Protein AF-A0A966VHU6-F1 (afdb_monomer_lite)

Foldseek 3Di:
DPDAQDKFQLDDWHRDKDAAQAWKDFPHAIDGGGMWGWIWHHHDQKIKIWTFRDPPDTTCPPPDPVRTRDIDIWGKDFAPDADDDWDWDWDADPFGIWIWTHGGRIITTTDMGD

pLDDT: mean 92.4, std 7.66, range [55.28, 98.06]

Radius of gyration: 13.58 Å; chains: 1; bounding box: 32×37×27 Å

Structure (mmCIF, N/CA/C/O backbone):
data_AF-A0A966VHU6-F1
#
_entry.id   AF-A0A966VHU6-F1
#
loop_
_atom_site.group_PDB
_atom_site.id
_atom_site.type_symbol
_atom_site.label_atom_id
_atom_site.label_alt_id
_atom_site.label_comp_id
_atom_site.label_asym_id
_atom_site.label_entity_id
_atom_site.label_seq_id
_atom_site.pdbx_PDB_ins_code
_atom_site.Cartn_x
_atom_site.Cartn_y
_atom_site.Cartn_z
_atom_site.occupancy
_atom_site.B_iso_or_equiv
_atom_site.auth_seq_id
_atom_site.auth_comp_id
_atom_site.auth_asym_id
_atom_site.auth_atom_id
_atom_site.pdbx_PDB_model_num
ATOM 1 N N . LEU A 1 1 ? 10.073 13.111 -6.852 1.00 55.28 1 LEU A N 1
ATOM 2 C CA . LEU A 1 1 ? 8.855 12.830 -7.642 1.00 55.28 1 LEU A CA 1
ATOM 3 C C . LEU A 1 1 ? 8.883 11.357 -8.009 1.00 55.28 1 LEU A C 1
ATOM 5 O O . LEU A 1 1 ? 9.874 10.916 -8.581 1.00 55.28 1 LEU A O 1
ATOM 9 N N . VAL A 1 2 ? 7.884 10.588 -7.583 1.00 70.44 2 VAL A N 1
ATOM 10 C CA . VAL A 1 2 ? 7.759 9.176 -7.968 1.00 70.44 2 VAL A CA 1
ATOM 11 C C . VAL A 1 2 ? 7.270 9.150 -9.417 1.00 70.44 2 VAL A C 1
ATOM 13 O O . VAL A 1 2 ? 6.267 9.805 -9.691 1.00 70.44 2 VAL A O 1
ATOM 16 N N . PRO A 1 3 ? 7.964 8.479 -10.352 1.00 77.06 3 PRO A N 1
ATOM 17 C CA . PRO A 1 3 ? 7.522 8.458 -11.737 1.00 77.06 3 PRO A CA 1
ATOM 18 C C . PRO A 1 3 ? 6.174 7.750 -11.865 1.00 77.06 3 PRO A C 1
ATOM 20 O O . PRO A 1 3 ? 5.972 6.669 -11.310 1.00 77.06 3 PRO A O 1
ATOM 23 N N . GLU A 1 4 ? 5.276 8.355 -12.625 1.00 86.56 4 GLU A N 1
ATOM 24 C CA . GLU A 1 4 ? 3.975 7.783 -12.943 1.00 86.56 4 GLU A CA 1
ATOM 25 C C . GLU A 1 4 ? 4.104 6.431 -13.661 1.00 86.56 4 GLU A C 1
ATOM 27 O O . GLU A 1 4 ? 5.025 6.205 -14.453 1.00 86.56 4 GLU A O 1
ATOM 32 N N . GLY A 1 5 ? 3.213 5.495 -13.330 1.00 88.81 5 GLY A N 1
ATOM 33 C CA . GLY A 1 5 ? 3.197 4.145 -13.890 1.00 88.81 5 GLY A CA 1
ATOM 34 C C . GLY A 1 5 ? 4.402 3.279 -13.504 1.00 88.81 5 GLY A C 1
ATOM 35 O O . GLY A 1 5 ? 4.577 2.192 -14.058 1.00 88.81 5 GLY A O 1
ATOM 36 N N . LYS A 1 6 ? 5.261 3.731 -12.578 1.00 90.56 6 LYS A N 1
ATOM 37 C CA . LYS A 1 6 ? 6.412 2.962 -12.088 1.00 90.56 6 LYS A CA 1
ATOM 38 C C . LYS A 1 6 ? 6.183 2.453 -10.673 1.00 90.56 6 LYS A C 1
ATOM 40 O O . LYS A 1 6 ? 5.572 3.114 -9.841 1.00 90.56 6 LYS A O 1
ATOM 45 N N . VAL A 1 7 ? 6.738 1.273 -10.408 1.00 92.81 7 VAL A N 1
ATOM 46 C CA . VAL A 1 7 ? 6.737 0.666 -9.078 1.00 92.81 7 VAL A CA 1
ATOM 47 C C . VAL A 1 7 ? 7.573 1.512 -8.126 1.00 92.81 7 VAL A C 1
ATOM 49 O O . VAL A 1 7 ? 8.739 1.822 -8.382 1.00 92.81 7 VAL A O 1
ATOM 52 N N . TRP A 1 8 ? 6.971 1.847 -6.996 1.00 92.31 8 TRP A N 1
ATOM 53 C CA . TRP A 1 8 ? 7.561 2.608 -5.916 1.00 92.31 8 TRP A CA 1
ATOM 54 C C . TRP A 1 8 ? 7.589 1.777 -4.640 1.00 92.31 8 TRP A C 1
ATOM 56 O O . TRP A 1 8 ? 6.582 1.228 -4.209 1.00 92.31 8 TRP A O 1
ATOM 66 N N . ARG A 1 9 ? 8.765 1.720 -4.013 1.00 91.12 9 ARG A N 1
ATOM 67 C CA . ARG A 1 9 ? 9.021 0.983 -2.765 1.00 91.12 9 ARG A CA 1
ATOM 68 C C . ARG A 1 9 ? 8.473 1.640 -1.494 1.00 91.12 9 ARG A C 1
ATOM 70 O O . ARG A 1 9 ? 8.725 1.120 -0.419 1.00 91.12 9 ARG A O 1
ATOM 77 N N . MET A 1 10 ? 7.832 2.807 -1.616 1.00 89.38 10 MET A N 1
ATOM 78 C CA . MET A 1 10 ? 7.267 3.579 -0.495 1.00 89.38 10 MET A CA 1
ATOM 79 C C . MET A 1 10 ? 8.253 3.867 0.656 1.00 89.38 10 MET A C 1
ATOM 81 O O . MET A 1 10 ? 7.866 4.069 1.800 1.00 89.38 10 MET A O 1
ATOM 85 N N . GLY A 1 11 ? 9.546 3.949 0.340 1.00 81.12 11 GLY A N 1
ATOM 86 C CA . GLY A 1 11 ? 10.622 4.145 1.308 1.00 81.12 11 GLY A CA 1
ATOM 87 C C . GLY A 1 11 ? 11.904 4.657 0.656 1.00 81.12 11 GLY A C 1
ATOM 88 O O . GLY A 1 11 ? 11.966 4.877 -0.560 1.00 81.12 11 GLY A O 1
ATOM 89 N N . ALA A 1 12 ? 12.939 4.860 1.472 1.00 77.31 12 ALA A N 1
ATOM 90 C CA . ALA A 1 12 ? 14.226 5.385 1.020 1.00 77.31 12 ALA A CA 1
ATOM 91 C C . ALA A 1 12 ? 15.168 4.273 0.541 1.00 77.31 12 ALA A C 1
ATOM 93 O O . ALA A 1 12 ? 15.525 4.253 -0.633 1.00 77.31 12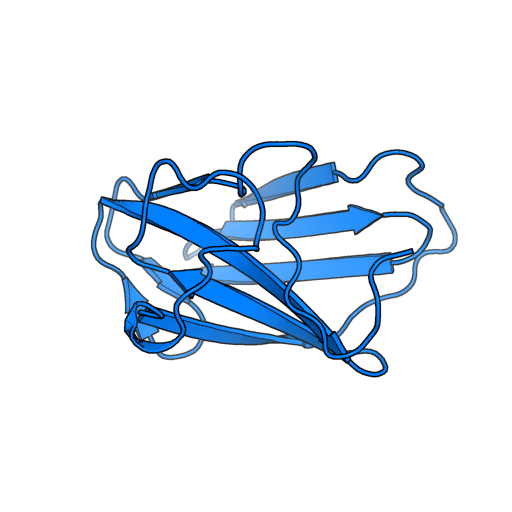 ALA A O 1
ATOM 94 N N . ASN A 1 13 ? 15.526 3.321 1.399 1.00 80.62 13 ASN A N 1
ATOM 95 C CA . ASN A 1 13 ? 16.496 2.274 1.068 1.00 80.62 13 ASN A CA 1
ATOM 96 C C . ASN A 1 13 ? 15.804 0.923 0.887 1.00 80.62 13 ASN A C 1
ATOM 98 O O . ASN A 1 13 ? 15.696 0.432 -0.236 1.00 80.62 13 ASN A O 1
ATOM 102 N N . GLU A 1 14 ? 15.272 0.373 1.972 1.00 81.56 14 GLU A N 1
ATOM 103 C CA . GLU A 1 14 ? 14.471 -0.849 1.972 1.00 81.56 14 GLU A CA 1
ATOM 104 C C . GLU A 1 14 ? 13.035 -0.562 1.526 1.00 81.56 14 GLU A C 1
ATOM 106 O O . GLU A 1 14 ? 12.544 0.570 1.624 1.00 81.56 14 GLU A O 1
ATOM 111 N N . ALA A 1 15 ? 12.385 -1.582 0.975 1.00 86.56 15 ALA A N 1
ATOM 112 C CA . ALA A 1 15 ? 10.966 -1.510 0.674 1.00 86.56 15 ALA A CA 1
ATOM 113 C C . ALA A 1 15 ? 10.141 -1.605 1.964 1.00 86.56 15 ALA A C 1
ATOM 115 O O . ALA A 1 15 ? 10.505 -2.325 2.890 1.00 86.56 15 ALA A O 1
ATOM 116 N N . THR A 1 16 ? 9.032 -0.869 2.024 1.00 92.31 16 THR A N 1
ATOM 117 C CA . THR A 1 16 ? 8.152 -0.858 3.198 1.00 92.31 16 THR A CA 1
ATOM 118 C C . THR A 1 16 ? 7.640 -2.260 3.512 1.00 92.31 16 THR A C 1
ATOM 120 O O . THR A 1 16 ? 7.062 -2.917 2.646 1.00 92.31 16 THR A O 1
ATOM 123 N N . GLU A 1 17 ? 7.801 -2.710 4.754 1.00 93.31 17 GLU A N 1
ATOM 124 C CA . GLU A 1 17 ? 7.269 -3.994 5.214 1.00 93.31 17 GLU A CA 1
ATOM 125 C C . GLU A 1 17 ? 5.904 -3.827 5.900 1.00 93.31 17 GLU A C 1
ATOM 127 O O . GLU A 1 17 ? 5.662 -2.877 6.645 1.00 93.31 17 GLU A O 1
ATOM 132 N N . LEU A 1 18 ? 5.013 -4.787 5.658 1.00 94.25 18 LEU A N 1
ATOM 133 C CA . LEU A 1 18 ? 3.715 -4.935 6.305 1.00 94.25 18 LEU A CA 1
ATOM 134 C C . LEU A 1 18 ? 3.707 -6.247 7.078 1.00 94.25 18 LEU A C 1
ATOM 136 O O . LEU A 1 18 ? 3.839 -7.313 6.483 1.00 94.25 18 LEU A O 1
ATOM 140 N N . THR A 1 19 ? 3.487 -6.180 8.388 1.00 96.31 19 THR A N 1
ATOM 141 C CA . THR A 1 19 ? 3.278 -7.374 9.214 1.00 96.31 19 THR A CA 1
ATOM 142 C C . THR A 1 19 ? 1.832 -7.436 9.686 1.00 96.31 19 THR A C 1
ATOM 144 O O . THR A 1 19 ? 1.346 -6.531 10.362 1.00 96.31 19 THR A O 1
ATOM 147 N N . LEU A 1 20 ? 1.147 -8.522 9.331 1.00 96.38 20 LEU A N 1
ATOM 148 C CA . LEU A 1 20 ? -0.214 -8.834 9.751 1.00 96.38 20 LEU A CA 1
ATOM 149 C C . LEU A 1 20 ? -0.178 -9.916 10.833 1.00 96.38 20 LEU A C 1
ATOM 151 O O . LEU A 1 20 ? 0.331 -11.011 10.605 1.00 96.38 20 LEU A O 1
ATOM 155 N N . TYR A 1 21 ? -0.751 -9.632 12.001 1.00 96.12 21 TYR A N 1
ATOM 156 C CA . TYR A 1 21 ? -0.802 -10.584 13.123 1.00 96.12 21 TYR A CA 1
ATOM 157 C C . TYR A 1 21 ? -2.016 -11.518 13.081 1.00 96.12 21 TYR A C 1
ATOM 159 O O . TYR A 1 21 ? -2.039 -12.551 13.745 1.00 96.12 21 TYR A O 1
ATOM 167 N N . THR A 1 22 ? -3.022 -11.167 12.287 1.00 95.94 22 THR A N 1
ATOM 168 C CA . THR A 1 22 ? -4.194 -11.992 11.986 1.00 95.94 22 THR A CA 1
ATOM 169 C C . THR A 1 22 ? -4.432 -11.971 10.481 1.00 95.94 22 THR A C 1
ATOM 171 O O . THR A 1 22 ? -3.952 -11.050 9.814 1.00 95.94 22 THR A O 1
ATOM 174 N N . PRO A 1 23 ? -5.171 -12.942 9.920 1.00 97.62 23 PRO A N 1
ATOM 175 C CA . PRO A 1 23 ? -5.645 -12.823 8.550 1.00 97.62 23 PRO A CA 1
ATOM 176 C C . PRO A 1 23 ? -6.421 -11.516 8.354 1.00 97.62 23 PRO A C 1
ATOM 178 O O . PRO A 1 23 ? -7.171 -11.112 9.244 1.00 97.62 23 PRO A O 1
ATOM 181 N N . MET A 1 24 ? -6.209 -10.859 7.215 1.00 97.94 24 MET A N 1
ATOM 182 C CA . MET A 1 24 ? -6.901 -9.627 6.825 1.00 97.94 24 MET A CA 1
ATOM 183 C C . MET A 1 24 ? -7.199 -9.664 5.327 1.00 97.94 24 MET A C 1
ATOM 185 O O . MET A 1 24 ? -6.425 -10.203 4.541 1.00 97.94 24 MET A O 1
ATOM 189 N N . LYS A 1 25 ? -8.294 -9.047 4.906 1.00 98.00 25 LYS A N 1
ATOM 190 C CA . LYS A 1 25 ? -8.676 -8.839 3.515 1.00 98.00 25 LYS A CA 1
ATOM 191 C C . LYS A 1 25 ? -8.261 -7.445 3.044 1.00 98.00 25 LYS A C 1
ATOM 193 O O . LYS A 1 25 ? -8.551 -6.458 3.718 1.00 98.00 25 LYS A O 1
ATOM 198 N N . ILE A 1 26 ? -7.642 -7.372 1.869 1.00 97.56 26 ILE A N 1
ATOM 199 C CA . ILE A 1 26 ? -7.345 -6.138 1.130 1.00 97.56 26 ILE A CA 1
ATOM 200 C C . ILE A 1 26 ? -8.005 -6.228 -0.252 1.00 97.56 26 ILE A C 1
ATOM 202 O O . ILE A 1 26 ? -7.778 -7.182 -1.002 1.00 97.56 26 ILE A O 1
ATOM 206 N N . GLY A 1 27 ? -8.874 -5.268 -0.581 1.00 94.06 27 GLY A N 1
ATOM 207 C CA . GLY A 1 27 ? -9.759 -5.393 -1.745 1.00 94.06 27 GLY A CA 1
ATOM 208 C C . GLY A 1 27 ? -10.560 -6.701 -1.685 1.00 94.06 27 GLY A C 1
ATOM 209 O O . GLY A 1 27 ? -11.276 -6.948 -0.713 1.00 94.06 27 GLY A O 1
ATOM 210 N N . ASP A 1 28 ? -10.383 -7.566 -2.688 1.00 93.62 28 ASP A N 1
ATOM 211 C CA . ASP A 1 28 ? -11.010 -8.894 -2.744 1.00 93.62 28 ASP A CA 1
ATOM 212 C C . ASP A 1 28 ? -10.134 -10.062 -2.281 1.00 93.62 28 ASP A C 1
ATOM 214 O O . ASP A 1 28 ? -10.594 -11.201 -2.232 1.00 93.62 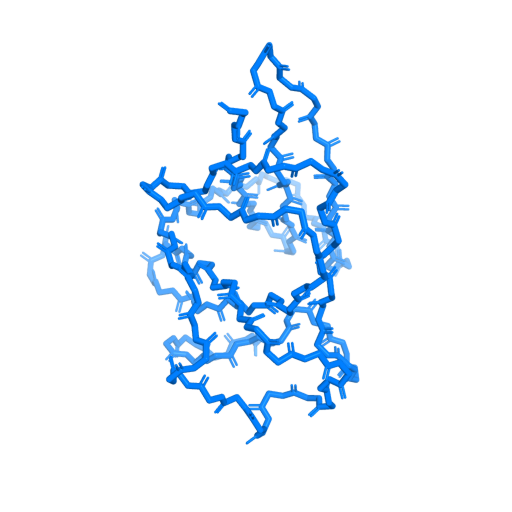28 ASP A O 1
ATOM 218 N N . THR A 1 29 ? -8.897 -9.791 -1.868 1.00 97.44 29 THR A N 1
ATOM 219 C CA . THR A 1 29 ? -7.929 -10.836 -1.521 1.00 97.44 29 THR A CA 1
ATOM 220 C C . THR A 1 29 ? -7.799 -10.998 -0.012 1.00 97.44 29 THR A C 1
ATOM 222 O O . THR A 1 29 ? -7.509 -10.033 0.692 1.00 97.44 29 THR A O 1
ATOM 225 N N . SER A 1 30 ? -7.940 -12.229 0.484 1.00 97.62 30 SER A N 1
ATOM 226 C CA . SER A 1 30 ? -7.571 -12.594 1.857 1.00 97.62 30 SER A CA 1
ATOM 227 C C . SER A 1 30 ? -6.071 -12.864 1.965 1.00 97.62 30 SER A C 1
ATOM 229 O O . SER A 1 30 ? -5.524 -13.715 1.265 1.00 97.62 30 SER A O 1
ATOM 231 N N . LEU A 1 31 ? -5.414 -12.161 2.879 1.00 97.75 31 LEU A N 1
ATOM 232 C CA . LEU A 1 31 ? -4.022 -12.351 3.257 1.00 97.75 31 LEU A CA 1
ATOM 233 C C . LEU A 1 31 ? -3.961 -13.081 4.595 1.00 97.75 31 LEU A C 1
ATOM 235 O O . LEU A 1 31 ? -4.652 -12.715 5.544 1.00 97.75 31 LEU A O 1
ATOM 239 N N . ASN A 1 32 ? -3.110 -14.099 4.685 1.00 97.75 32 ASN A N 1
ATOM 240 C CA . ASN A 1 32 ? -2.827 -14.754 5.959 1.00 97.75 32 ASN A CA 1
ATOM 241 C C . ASN A 1 32 ? -1.995 -13.833 6.859 1.00 97.75 32 ASN A C 1
ATOM 243 O O . ASN A 1 32 ? -1.298 -12.938 6.370 1.00 97.75 32 ASN A O 1
ATOM 247 N N . ALA A 1 33 ? -2.012 -14.106 8.165 1.00 97.69 33 ALA A N 1
ATOM 248 C CA . ALA A 1 33 ? -1.028 -13.533 9.077 1.00 97.69 33 ALA A CA 1
ATOM 249 C C . ALA A 1 33 ? 0.396 -13.841 8.577 1.00 97.69 33 ALA A C 1
ATOM 251 O O . ALA A 1 33 ? 0.667 -14.946 8.099 1.00 97.69 33 ALA A O 1
ATOM 252 N N . GLY A 1 34 ? 1.288 -12.861 8.662 1.00 97.19 34 GLY A N 1
ATOM 253 C CA . GLY A 1 34 ? 2.640 -12.940 8.122 1.00 97.19 34 GLY A CA 1
ATOM 254 C C . GLY A 1 34 ? 3.216 -11.572 7.775 1.00 97.19 34 GLY A C 1
ATOM 255 O O . GLY A 1 34 ? 2.545 -10.546 7.908 1.00 97.19 34 GLY A O 1
ATOM 256 N N . SER A 1 35 ? 4.468 -11.579 7.327 1.00 97.12 35 SER A N 1
ATOM 257 C CA . SER A 1 35 ? 5.178 -10.391 6.857 1.00 97.12 35 SER A CA 1
ATOM 258 C C . SER A 1 35 ? 5.242 -10.375 5.335 1.00 97.12 35 SER A C 1
ATOM 260 O O . SER A 1 35 ? 5.442 -11.406 4.693 1.00 97.12 35 SER A O 1
ATOM 262 N N . TYR A 1 36 ? 5.066 -9.187 4.780 1.00 95.94 36 TYR A N 1
ATOM 263 C CA . TYR A 1 36 ? 5.018 -8.902 3.356 1.00 95.94 36 TYR A CA 1
ATOM 264 C C . TYR A 1 36 ? 5.793 -7.620 3.079 1.00 95.94 36 TYR A C 1
ATOM 266 O O . TYR A 1 36 ? 6.016 -6.809 3.978 1.00 95.94 36 TYR A O 1
ATOM 274 N N . THR A 1 37 ? 6.117 -7.382 1.818 1.00 95.44 37 THR A N 1
ATOM 275 C CA . THR A 1 37 ? 6.546 -6.066 1.351 1.00 95.44 37 THR A CA 1
ATOM 276 C C . THR A 1 37 ? 5.399 -5.373 0.628 1.00 95.44 37 THR A C 1
ATOM 278 O O . THR A 1 37 ? 4.577 -6.009 -0.036 1.00 95.44 37 THR A O 1
ATOM 281 N N . MET A 1 38 ? 5.338 -4.052 0.757 1.00 95.19 38 MET A N 1
ATOM 282 C CA . MET A 1 38 ? 4.385 -3.215 0.056 1.00 95.19 38 MET A CA 1
ATOM 283 C C . MET A 1 38 ? 5.066 -2.391 -1.035 1.00 95.19 38 MET A C 1
ATOM 285 O O . MET A 1 38 ? 6.142 -1.824 -0.843 1.00 95.19 38 MET A O 1
ATOM 289 N N . TYR A 1 39 ? 4.380 -2.263 -2.166 1.00 95.50 39 TYR A N 1
ATOM 290 C CA . TYR A 1 39 ? 4.736 -1.340 -3.240 1.00 95.50 39 TYR A CA 1
ATOM 291 C C . TYR A 1 39 ? 3.522 -0.515 -3.653 1.00 95.50 39 TYR A C 1
ATOM 293 O O . TYR A 1 39 ? 2.381 -0.855 -3.340 1.00 95.50 39 TYR A O 1
ATOM 301 N N . ALA A 1 40 ? 3.769 0.556 -4.395 1.00 95.38 40 ALA A N 1
ATOM 302 C CA . ALA A 1 40 ? 2.724 1.369 -4.985 1.00 95.38 40 ALA A CA 1
ATOM 303 C C . ALA A 1 40 ? 3.045 1.737 -6.437 1.00 95.38 40 ALA A C 1
ATOM 305 O O . ALA A 1 40 ? 4.210 1.864 -6.808 1.00 95.38 40 ALA A O 1
ATOM 306 N N . ILE A 1 41 ? 2.012 1.914 -7.254 1.00 95.62 41 ILE A N 1
ATOM 307 C CA . ILE A 1 41 ? 2.099 2.436 -8.619 1.00 95.62 41 ILE A CA 1
ATOM 308 C C . ILE A 1 41 ? 1.122 3.616 -8.721 1.00 95.62 41 ILE A C 1
ATOM 310 O O . ILE A 1 41 ? -0.092 3.383 -8.739 1.00 95.62 41 ILE A O 1
ATOM 314 N N . PRO A 1 42 ? 1.615 4.866 -8.771 1.00 93.69 42 PRO A N 1
ATOM 315 C CA . PRO A 1 42 ? 0.770 6.024 -9.038 1.00 93.69 42 PRO A CA 1
ATOM 316 C C . PRO A 1 42 ? 0.345 6.048 -10.511 1.00 93.69 42 PRO A C 1
ATOM 318 O O . PRO A 1 42 ? 1.157 5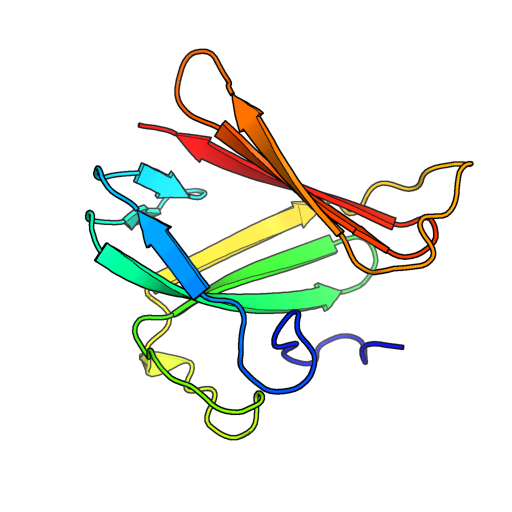.754 -11.392 1.00 93.69 42 PRO A O 1
ATOM 321 N N . SER A 1 43 ? -0.913 6.395 -10.775 1.00 92.62 43 SER A N 1
ATOM 322 C CA . SER A 1 43 ? -1.483 6.507 -12.123 1.00 92.62 43 SER A CA 1
ATOM 323 C C . SER A 1 43 ? -2.663 7.476 -12.110 1.00 92.62 43 SER A C 1
ATOM 325 O O . SER A 1 43 ? -3.699 7.120 -11.567 1.00 92.62 43 SER A O 1
ATOM 327 N N . GLU A 1 44 ? -2.517 8.664 -12.694 1.00 88.94 44 GLU A N 1
ATOM 328 C CA . GLU A 1 44 ? -3.555 9.683 -12.941 1.00 88.94 44 GLU A CA 1
ATOM 329 C C . GLU A 1 44 ? -4.720 9.686 -11.926 1.00 88.94 44 GLU A C 1
ATOM 331 O O . GLU A 1 44 ? -5.820 9.205 -12.197 1.00 88.94 44 GLU A O 1
ATOM 336 N N . GLY A 1 45 ? -4.480 10.209 -10.717 1.00 92.38 45 GLY A N 1
ATOM 337 C CA . GLY A 1 45 ? -5.506 10.313 -9.666 1.00 92.38 45 GLY A CA 1
ATOM 338 C C . GLY A 1 45 ? -5.847 8.996 -8.954 1.00 92.38 45 GLY A C 1
ATOM 339 O O . GLY A 1 45 ? -6.696 8.975 -8.064 1.00 92.38 45 GLY A O 1
ATOM 340 N N . LEU A 1 46 ? -5.173 7.900 -9.297 1.00 95.75 46 LEU A N 1
ATOM 341 C CA . LEU A 1 46 ? -5.287 6.597 -8.653 1.00 95.75 46 LEU A CA 1
ATOM 342 C C . LEU A 1 46 ? -3.934 6.133 -8.109 1.00 95.75 46 LEU A C 1
ATOM 344 O O . LEU A 1 46 ? -2.859 6.487 -8.601 1.00 95.75 46 LEU A O 1
ATOM 348 N N . MET A 1 47 ? -4.001 5.277 -7.096 1.00 96.25 47 MET A N 1
ATOM 349 C CA . MET A 1 47 ? -2.855 4.576 -6.539 1.00 96.25 47 MET A CA 1
ATOM 350 C C . MET A 1 47 ? -3.149 3.082 -6.518 1.00 96.25 47 MET A C 1
ATOM 352 O O . MET A 1 47 ? -4.085 2.637 -5.855 1.00 96.25 47 MET A O 1
ATOM 356 N N . THR A 1 48 ? -2.342 2.292 -7.224 1.00 97.31 48 THR A N 1
ATOM 357 C CA . THR A 1 48 ? -2.378 0.833 -7.079 1.00 97.31 48 THR A CA 1
ATOM 358 C C . THR A 1 48 ? -1.391 0.416 -6.007 1.00 97.31 48 THR A C 1
ATOM 360 O O . THR A 1 48 ? -0.189 0.580 -6.180 1.00 97.31 48 THR A O 1
ATOM 363 N N . VAL A 1 49 ? -1.893 -0.138 -4.912 1.00 97.25 49 VAL A N 1
ATOM 364 C CA . VAL A 1 49 ? -1.101 -0.682 -3.811 1.00 97.25 49 VAL A CA 1
ATOM 365 C C . VAL A 1 49 ? -0.953 -2.180 -4.000 1.00 97.25 49 VAL A C 1
ATOM 367 O O . VAL A 1 49 ? -1.916 -2.885 -4.301 1.00 97.25 49 VAL A O 1
ATOM 370 N N . ILE A 1 50 ? 0.272 -2.659 -3.838 1.00 97.50 50 ILE A N 1
ATOM 371 C CA . ILE A 1 50 ? 0.672 -4.039 -4.076 1.00 97.50 50 ILE A CA 1
ATOM 372 C C . ILE A 1 50 ? 1.188 -4.612 -2.765 1.00 97.50 50 ILE A C 1
ATOM 374 O O . ILE A 1 50 ? 2.023 -3.993 -2.108 1.00 97.50 50 ILE A O 1
ATOM 378 N N . VAL A 1 51 ? 0.725 -5.809 -2.419 1.00 97.50 51 VAL A N 1
ATOM 379 C CA . VAL A 1 51 ? 1.308 -6.628 -1.354 1.00 97.50 51 VAL A CA 1
ATOM 380 C C . VAL A 1 51 ? 2.047 -7.785 -2.014 1.00 97.50 51 VAL A C 1
ATOM 382 O O . VAL A 1 51 ? 1.475 -8.494 -2.842 1.00 97.50 51 VAL A O 1
ATOM 385 N N . ASN A 1 52 ? 3.316 -7.965 -1.662 1.00 96.88 52 ASN A N 1
ATOM 386 C CA . ASN A 1 52 ? 4.233 -8.926 -2.266 1.00 96.88 52 ASN A CA 1
ATOM 387 C C . ASN A 1 52 ? 4.844 -9.842 -1.190 1.00 96.88 52 ASN A C 1
ATOM 389 O O . ASN A 1 52 ? 5.091 -9.410 -0.065 1.00 96.88 52 ASN A O 1
ATOM 393 N N . LYS A 1 53 ? 5.061 -11.119 -1.525 1.00 95.44 53 LYS A N 1
ATOM 394 C CA . LYS A 1 53 ? 5.604 -12.147 -0.615 1.00 95.44 53 LYS A CA 1
ATOM 395 C C . LYS A 1 53 ? 7.113 -12.069 -0.384 1.00 95.44 53 LYS A C 1
ATOM 397 O O . LYS A 1 53 ? 7.591 -12.716 0.544 1.00 95.44 53 LYS A O 1
ATOM 402 N N . ALA A 1 54 ? 7.867 -11.362 -1.222 1.00 90.62 54 ALA A N 1
ATOM 403 C CA . ALA A 1 54 ? 9.277 -11.124 -0.943 1.00 90.62 54 ALA A CA 1
ATOM 404 C C . ALA A 1 54 ? 9.408 -10.276 0.330 1.00 90.62 54 ALA A C 1
ATOM 406 O O . ALA A 1 54 ? 8.616 -9.362 0.537 1.00 90.62 54 ALA A O 1
ATOM 407 N N . THR A 1 55 ? 10.400 -10.576 1.165 1.00 83.94 55 THR A N 1
ATOM 408 C CA . THR A 1 55 ? 10.749 -9.795 2.362 1.00 83.94 55 THR A CA 1
ATOM 409 C C . THR A 1 55 ? 12.230 -9.428 2.321 1.00 83.94 55 THR A C 1
ATOM 411 O O . THR A 1 55 ? 12.988 -10.012 1.540 1.00 83.94 55 THR A O 1
ATOM 414 N N . HIS A 1 56 ? 12.651 -8.451 3.134 1.00 79.12 56 HIS A N 1
ATOM 415 C CA . HIS A 1 56 ? 14.049 -7.994 3.195 1.00 79.12 56 HIS A CA 1
ATOM 416 C C . HIS A 1 56 ? 14.587 -7.500 1.839 1.00 79.12 56 HIS A C 1
ATOM 418 O O . HIS A 1 56 ? 15.732 -7.753 1.454 1.00 79.12 56 HIS A O 1
ATOM 424 N N . VAL A 1 57 ? 13.730 -6.806 1.082 1.00 80.06 57 VAL A N 1
ATOM 425 C CA . VAL A 1 57 ? 14.052 -6.323 -0.263 1.00 80.06 57 VAL A CA 1
ATOM 426 C C . VAL A 1 57 ? 14.681 -4.935 -0.202 1.00 80.06 57 VAL A C 1
ATOM 428 O O . VAL A 1 57 ? 14.077 -3.968 0.267 1.00 80.06 57 VAL A O 1
ATOM 431 N N . TRP A 1 58 ? 15.883 -4.816 -0.766 1.00 75.50 58 TRP A N 1
ATOM 432 C CA . TRP A 1 58 ? 16.529 -3.526 -0.977 1.00 75.50 58 TRP A CA 1
ATOM 433 C C . TRP A 1 58 ? 16.026 -2.861 -2.261 1.00 75.50 58 TRP A C 1
ATOM 435 O O . TRP A 1 58 ? 16.172 -3.394 -3.366 1.00 75.50 58 TRP A O 1
ATOM 445 N N . GLY A 1 59 ? 15.480 -1.654 -2.143 1.00 67.19 59 GLY A N 1
ATOM 446 C CA . GLY A 1 59 ? 14.988 -0.897 -3.285 1.00 67.19 59 GLY A CA 1
ATOM 447 C C . GLY A 1 59 ? 13.734 -1.495 -3.944 1.00 67.19 59 GLY A C 1
ATOM 448 O O . GLY A 1 59 ? 13.008 -2.298 -3.368 1.00 67.19 59 GLY A O 1
ATOM 449 N N . ALA A 1 60 ? 13.480 -1.084 -5.191 1.00 68.81 60 ALA A N 1
ATOM 450 C CA . ALA A 1 60 ? 12.474 -1.699 -6.071 1.00 68.81 60 ALA A CA 1
ATOM 451 C C . ALA A 1 60 ? 13.112 -2.519 -7.213 1.00 68.81 60 ALA A C 1
ATOM 453 O O . ALA A 1 60 ? 12.404 -3.039 -8.067 1.00 68.81 60 ALA A O 1
ATOM 454 N N . TYR A 1 61 ? 14.446 -2.625 -7.253 1.00 72.00 61 TYR A N 1
ATOM 455 C CA . TYR A 1 61 ? 15.182 -3.239 -8.368 1.00 72.00 61 TYR A CA 1
ATOM 456 C C . TYR A 1 61 ? 14.915 -4.739 -8.507 1.00 72.00 61 TYR A C 1
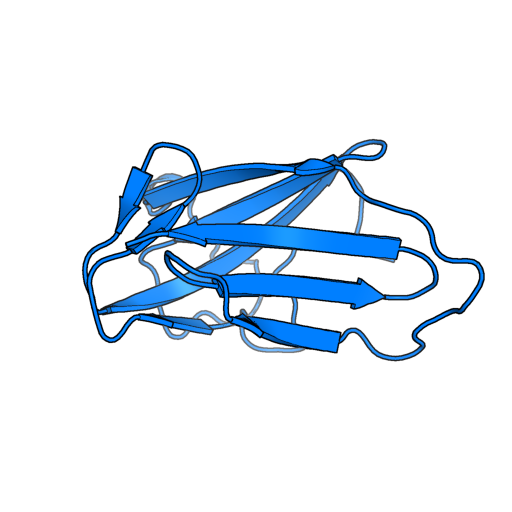ATOM 458 O O . TYR A 1 61 ? 14.925 -5.263 -9.614 1.00 72.00 61 TYR A O 1
ATOM 466 N N . ASN A 1 62 ? 14.640 -5.398 -7.381 1.00 75.75 62 ASN A N 1
ATOM 467 C CA . ASN A 1 62 ? 14.324 -6.822 -7.308 1.00 75.75 62 ASN A CA 1
ATOM 468 C C . ASN A 1 62 ? 12.815 -7.074 -7.187 1.00 75.75 62 ASN A C 1
ATOM 470 O O . ASN A 1 62 ? 12.407 -8.150 -6.752 1.00 75.75 62 ASN A O 1
ATOM 474 N N . TYR A 1 63 ? 11.980 -6.082 -7.515 1.00 88.12 63 TYR A N 1
ATOM 475 C CA . TYR A 1 63 ? 10.540 -6.289 -7.561 1.00 88.12 63 TYR A CA 1
ATOM 476 C C . TYR A 1 63 ? 10.210 -7.397 -8.571 1.00 88.12 63 TYR A C 1
ATOM 478 O O . TYR A 1 63 ? 10.577 -7.308 -9.743 1.00 88.12 63 TYR A O 1
ATOM 486 N N . ASN A 1 64 ? 9.502 -8.427 -8.106 1.00 90.19 64 ASN A N 1
ATOM 487 C CA . ASN A 1 64 ? 9.017 -9.527 -8.927 1.00 90.19 64 ASN A CA 1
ATOM 488 C C . ASN A 1 64 ? 7.492 -9.620 -8.808 1.00 90.19 64 ASN A C 1
ATOM 490 O O . ASN A 1 64 ? 6.973 -9.972 -7.746 1.00 90.19 64 ASN A O 1
ATOM 494 N N . ALA A 1 65 ? 6.797 -9.335 -9.909 1.00 93.62 65 ALA A N 1
ATOM 495 C CA . ALA A 1 65 ? 5.340 -9.362 -9.977 1.00 93.62 65 ALA A CA 1
ATOM 496 C C . ALA A 1 65 ? 4.743 -10.761 -9.740 1.00 93.62 65 ALA A C 1
ATOM 498 O O . ALA A 1 65 ? 3.616 -10.852 -9.265 1.00 93.62 65 ALA A O 1
ATOM 499 N N . ASP A 1 66 ? 5.493 -11.841 -9.987 1.00 95.50 66 ASP A N 1
ATOM 500 C CA . ASP A 1 66 ? 5.035 -13.216 -9.728 1.00 95.50 66 ASP A CA 1
ATOM 501 C C . ASP A 1 66 ? 4.862 -13.508 -8.227 1.00 95.50 66 ASP A C 1
ATOM 503 O O . ASP A 1 66 ? 4.230 -14.490 -7.838 1.00 95.50 66 ASP A O 1
ATOM 507 N N . LEU A 1 67 ? 5.439 -12.660 -7.370 1.00 96.00 67 LEU A N 1
ATOM 508 C CA . LEU A 1 67 ? 5.322 -12.747 -5.915 1.00 96.00 67 LEU A CA 1
ATOM 509 C C . LEU A 1 67 ? 4.222 -11.839 -5.352 1.00 96.00 67 LEU A C 1
ATOM 511 O O . LEU A 1 67 ? 4.017 -11.823 -4.133 1.00 96.00 67 LEU A O 1
ATOM 515 N N . ASP A 1 68 ? 3.511 -11.096 -6.202 1.00 97.06 68 ASP A N 1
ATOM 516 C CA . ASP A 1 68 ? 2.363 -10.304 -5.779 1.00 97.06 68 ASP A CA 1
ATOM 517 C C . ASP A 1 68 ? 1.262 -11.234 -5.268 1.00 97.06 68 ASP A C 1
ATOM 519 O O . ASP A 1 68 ? 0.856 -12.190 -5.927 1.00 97.06 68 ASP A O 1
ATOM 523 N N . VAL A 1 69 ? 0.760 -10.938 -4.075 1.00 97.50 69 VAL A N 1
ATOM 524 C CA . VAL A 1 69 ? -0.378 -11.654 -3.491 1.00 97.50 69 VAL A CA 1
ATOM 525 C C . VAL A 1 69 ? -1.660 -10.862 -3.573 1.00 97.50 69 VAL A C 1
ATOM 527 O O . VAL A 1 69 ? -2.721 -11.465 -3.641 1.00 97.50 69 VAL A O 1
ATOM 530 N N . ALA A 1 70 ? -1.570 -9.535 -3.580 1.00 97.69 70 ALA A N 1
ATOM 531 C CA . ALA A 1 70 ? -2.720 -8.669 -3.742 1.00 97.69 70 ALA A CA 1
ATOM 532 C C . ALA A 1 70 ? -2.336 -7.396 -4.485 1.00 97.69 70 ALA A C 1
ATOM 534 O O . ALA A 1 70 ? -1.238 -6.861 -4.314 1.00 97.69 70 ALA A O 1
ATOM 535 N N . ARG A 1 71 ? -3.291 -6.884 -5.259 1.00 97.50 71 ARG A N 1
ATOM 536 C CA . ARG A 1 71 ? -3.271 -5.534 -5.813 1.00 97.50 71 ARG A CA 1
ATOM 537 C C . ARG A 1 71 ? -4.617 -4.886 -5.549 1.00 97.50 71 ARG A C 1
ATOM 539 O O . ARG A 1 71 ? -5.652 -5.492 -5.815 1.00 97.50 71 ARG A O 1
ATOM 546 N N . VAL A 1 72 ? -4.600 -3.664 -5.039 1.00 97.81 72 VAL A N 1
ATOM 547 C CA . VAL A 1 72 ? -5.807 -2.866 -4.832 1.00 97.81 72 VAL A CA 1
ATOM 548 C C . VAL A 1 72 ? -5.583 -1.473 -5.388 1.00 97.81 72 VAL A C 1
ATOM 550 O O . VAL A 1 72 ? -4.565 -0.846 -5.112 1.00 97.81 72 VAL A O 1
ATOM 553 N N . THR A 1 73 ? -6.524 -0.993 -6.190 1.00 97.56 73 THR A N 1
ATOM 554 C CA . THR A 1 73 ? -6.494 0.371 -6.716 1.00 97.56 73 THR A CA 1
ATOM 555 C C . THR A 1 73 ? -7.456 1.223 -5.908 1.00 97.56 73 THR A C 1
ATOM 557 O O . THR A 1 73 ? -8.623 0.871 -5.747 1.00 97.56 73 THR A O 1
ATOM 560 N N . VAL A 1 74 ? -6.951 2.332 -5.385 1.00 97.38 74 VAL A N 1
ATOM 561 C CA . VAL A 1 74 ? -7.691 3.287 -4.558 1.00 97.38 74 VAL A CA 1
ATOM 562 C C . VAL A 1 74 ? -7.541 4.697 -5.134 1.00 97.38 74 VAL A C 1
ATOM 564 O O . VAL A 1 74 ? -6.528 4.981 -5.782 1.00 97.38 74 VAL A O 1
ATOM 567 N N . PRO A 1 75 ? -8.533 5.582 -4.942 1.00 97.31 75 PRO A N 1
ATOM 568 C CA . PRO A 1 75 ? -8.421 6.964 -5.385 1.00 97.31 75 PRO A CA 1
ATOM 569 C C . PRO A 1 75 ? -7.356 7.714 -4.583 1.00 97.31 75 PRO A C 1
ATOM 571 O O . PRO A 1 75 ? -7.184 7.490 -3.382 1.00 97.31 75 PRO A O 1
ATOM 574 N N . VAL A 1 76 ? -6.667 8.630 -5.255 1.00 96.31 76 VAL A N 1
ATOM 575 C CA . VAL A 1 76 ? -5.854 9.661 -4.615 1.00 96.31 76 VAL A CA 1
ATOM 576 C C . VAL A 1 76 ? -6.763 10.849 -4.326 1.00 96.31 76 VAL A C 1
ATOM 578 O O . VAL A 1 76 ? -7.468 11.338 -5.204 1.00 96.31 76 VAL A O 1
ATOM 581 N N . MET A 1 77 ? -6.757 11.300 -3.080 1.00 95.38 77 MET A N 1
ATOM 582 C CA . MET A 1 77 ? -7.436 12.509 -2.635 1.00 95.38 77 MET A CA 1
ATOM 583 C C . MET A 1 77 ? -6.435 13.656 -2.548 1.00 95.38 77 MET A C 1
ATOM 585 O O . MET A 1 77 ? -5.254 13.438 -2.273 1.00 95.38 77 MET A O 1
ATOM 589 N N . GLU A 1 78 ? -6.917 14.879 -2.736 1.00 93.38 78 GLU A N 1
ATOM 590 C CA . GLU A 1 78 ? -6.122 16.090 -2.553 1.00 93.38 78 GLU A CA 1
ATOM 591 C C . GLU A 1 78 ? -6.529 16.821 -1.270 1.00 93.38 78 GLU A C 1
ATOM 593 O O . GLU A 1 78 ? -7.709 16.904 -0.925 1.00 93.38 78 GLU A O 1
ATOM 598 N N . SER A 1 79 ? -5.538 17.355 -0.564 1.00 92.12 79 SER A N 1
ATOM 599 C CA . SER A 1 79 ? -5.685 18.173 0.638 1.00 92.12 79 SER A CA 1
ATOM 600 C C . SER A 1 79 ? -5.165 19.584 0.381 1.00 92.12 79 SER A C 1
ATOM 602 O O . SER A 1 79 ? -4.182 19.773 -0.334 1.00 92.12 79 SER A O 1
ATOM 604 N N . SER A 1 80 ? -5.774 20.592 1.009 1.00 93.38 80 SER A N 1
ATOM 605 C CA . SER A 1 80 ? -5.229 21.958 1.020 1.00 93.38 80 SER A CA 1
ATOM 606 C C . SER A 1 80 ? -3.946 22.073 1.847 1.00 93.38 80 SER A C 1
ATOM 608 O O . SER A 1 80 ? -3.150 22.983 1.628 1.00 93.38 80 SER A O 1
ATOM 610 N N . GLU A 1 81 ? -3.746 21.158 2.794 1.00 93.88 81 GLU A N 1
ATOM 611 C CA . GLU A 1 81 ? -2.554 21.086 3.633 1.00 93.88 81 GLU A CA 1
ATOM 612 C C . GLU A 1 81 ? -1.548 20.101 3.037 1.00 93.88 81 GLU A C 1
ATOM 614 O O . GLU A 1 81 ? -1.910 18.997 2.624 1.00 93.88 81 GLU A O 1
ATOM 619 N N . SER A 1 82 ? -0.279 20.509 2.997 1.00 94.56 82 SER A N 1
ATOM 620 C CA . SER A 1 82 ? 0.807 19.703 2.443 1.00 94.56 82 SER A CA 1
ATOM 621 C C . SER A 1 82 ? 1.563 18.964 3.546 1.00 94.56 82 SER A C 1
ATOM 623 O O . SER A 1 82 ? 1.909 19.551 4.571 1.00 94.56 82 SER A O 1
ATOM 625 N N . ILE A 1 83 ? 1.858 17.685 3.317 1.00 93.38 83 ILE A N 1
ATOM 626 C CA . ILE A 1 83 ? 2.713 16.856 4.166 1.00 93.38 83 ILE A CA 1
ATOM 627 C C . ILE A 1 83 ? 4.107 16.788 3.531 1.00 93.38 83 ILE A C 1
ATOM 629 O O . ILE A 1 83 ? 4.303 16.134 2.506 1.00 93.38 83 ILE A O 1
ATOM 633 N N . GLU A 1 84 ? 5.099 17.438 4.142 1.00 91.69 84 GLU A N 1
ATOM 634 C CA . GLU A 1 84 ? 6.453 17.516 3.570 1.00 91.69 84 GLU A CA 1
ATOM 635 C C . GLU A 1 84 ? 7.142 16.145 3.474 1.00 91.69 84 GLU A C 1
ATOM 637 O O . GLU A 1 84 ? 7.741 15.806 2.448 1.00 91.69 84 GLU A O 1
ATOM 642 N N . ALA A 1 85 ? 7.036 15.340 4.534 1.00 92.25 85 ALA A N 1
ATOM 643 C CA . ALA A 1 85 ? 7.611 14.004 4.610 1.00 92.25 85 ALA A CA 1
ATOM 644 C C . ALA A 1 85 ? 6.554 12.940 4.313 1.00 92.25 85 ALA A C 1
ATOM 646 O O . ALA A 1 85 ? 5.478 12.946 4.909 1.00 92.25 85 ALA A O 1
ATOM 647 N N . PHE A 1 86 ? 6.875 11.985 3.436 1.00 92.31 86 PHE A N 1
ATOM 648 C CA . PHE A 1 86 ? 5.977 10.859 3.202 1.00 92.31 86 PHE A CA 1
ATOM 649 C C . PHE A 1 86 ? 5.665 10.145 4.520 1.00 92.31 86 PHE A C 1
ATOM 651 O O . PHE A 1 86 ? 6.573 9.723 5.237 1.00 92.31 86 PHE A O 1
ATOM 658 N N . SER A 1 87 ? 4.376 10.049 4.827 1.00 93.75 87 SER A N 1
ATOM 659 C CA . SER A 1 87 ? 3.874 9.592 6.116 1.00 93.75 87 SER A CA 1
ATOM 660 C C . SER A 1 87 ? 2.846 8.487 5.924 1.00 93.75 87 SER A C 1
ATOM 662 O O . SER A 1 87 ? 2.085 8.493 4.955 1.00 93.75 87 SER A O 1
ATOM 664 N N . MET A 1 88 ? 2.816 7.554 6.873 1.00 95.75 88 MET A N 1
ATOM 665 C CA . MET A 1 88 ? 1.839 6.474 6.941 1.00 95.75 88 MET A CA 1
ATOM 666 C C . MET A 1 88 ? 1.214 6.431 8.335 1.00 95.75 88 MET A C 1
ATOM 668 O O . MET A 1 88 ? 1.922 6.591 9.329 1.00 95.75 88 MET A O 1
ATOM 672 N N . ALA A 1 89 ? -0.091 6.190 8.419 1.00 96.06 89 ALA A N 1
ATOM 673 C CA . ALA A 1 89 ? -0.802 6.056 9.686 1.00 96.06 89 ALA A CA 1
ATOM 674 C C . ALA A 1 89 ? -1.921 5.018 9.583 1.00 96.06 89 ALA A C 1
ATOM 676 O O . ALA A 1 89 ? -2.564 4.887 8.545 1.00 96.06 89 ALA A O 1
ATOM 677 N N . PHE A 1 90 ? -2.178 4.306 10.678 1.00 96.25 90 PHE A N 1
ATOM 678 C CA . PHE A 1 90 ? -3.307 3.388 10.770 1.00 96.25 90 PHE A CA 1
ATOM 679 C C . PHE A 1 90 ? -4.467 4.037 11.519 1.00 96.25 90 PHE A C 1
ATOM 681 O O . PHE A 1 90 ? -4.296 4.557 12.620 1.00 96.25 90 PHE A O 1
ATOM 688 N N . GLU A 1 91 ? -5.657 3.947 10.941 1.00 97.50 91 GLU A N 1
ATOM 689 C CA . GLU A 1 91 ? -6.921 4.310 11.575 1.00 97.50 91 GLU A CA 1
ATOM 690 C C . GLU A 1 91 ? -7.738 3.035 11.793 1.00 97.50 91 GLU A C 1
ATOM 692 O O . GLU A 1 91 ? -8.030 2.313 10.841 1.00 97.50 91 GLU A O 1
ATOM 697 N N . ALA A 1 92 ? -8.122 2.736 13.034 1.00 96.75 92 ALA A N 1
ATOM 698 C CA . ALA A 1 92 ? -8.978 1.588 13.314 1.00 96.75 92 ALA A CA 1
ATOM 699 C C . ALA A 1 92 ? -10.404 1.813 12.781 1.00 96.75 92 ALA A C 1
ATOM 701 O O . ALA A 1 92 ? -10.972 2.891 12.935 1.00 96.75 92 ALA A O 1
ATOM 702 N N . THR A 1 93 ? -11.010 0.768 12.221 1.00 96.56 93 THR A N 1
ATOM 703 C CA . THR A 1 93 ? -12.416 0.758 11.792 1.00 96.56 93 THR A CA 1
ATOM 704 C C . THR A 1 93 ? -13.196 -0.314 12.554 1.00 96.56 93 THR A C 1
ATOM 706 O O . THR A 1 93 ? -12.621 -1.128 13.280 1.00 96.56 93 THR A O 1
ATOM 709 N N . SER A 1 94 ? -14.521 -0.358 12.385 1.00 95.81 94 SER A N 1
ATOM 710 C CA . SER A 1 94 ? -15.365 -1.375 13.030 1.00 95.81 94 SER A CA 1
ATOM 711 C C . SER A 1 94 ? -15.008 -2.812 12.628 1.00 95.81 94 SER A C 1
ATOM 713 O O . SER A 1 94 ? -15.227 -3.726 13.420 1.00 95.81 94 SER A O 1
ATOM 715 N N . ASN A 1 95 ? -14.443 -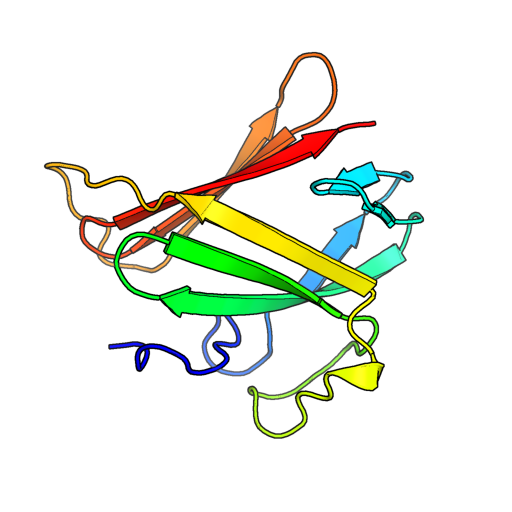3.017 11.431 1.00 94.62 95 ASN A N 1
ATOM 716 C CA . ASN A 1 95 ? -14.076 -4.337 10.914 1.00 94.62 95 ASN A CA 1
ATOM 717 C C . ASN A 1 95 ? -12.607 -4.443 10.459 1.00 94.62 95 ASN A C 1
ATOM 719 O O . ASN A 1 95 ? -12.299 -5.280 9.621 1.00 94.62 95 ASN A O 1
ATOM 723 N N . GLY A 1 96 ? -11.685 -3.622 10.970 1.00 96.44 96 GLY A N 1
ATOM 724 C CA . GLY A 1 96 ? -10.278 -3.667 10.554 1.00 96.44 96 GLY A CA 1
ATOM 725 C C . GLY A 1 96 ? -9.558 -2.338 10.743 1.00 96.44 96 GLY A C 1
ATOM 726 O O . GLY A 1 96 ? -9.618 -1.753 11.824 1.00 96.44 96 GLY A O 1
ATOM 727 N N . PHE A 1 97 ? -8.858 -1.875 9.708 1.00 96.88 97 PHE A N 1
ATOM 728 C CA . PHE A 1 97 ? -8.157 -0.592 9.715 1.00 96.88 97 PHE A CA 1
ATOM 729 C C . PHE A 1 97 ? -8.043 0.008 8.311 1.00 96.88 97 PHE A C 1
ATOM 731 O O . PHE A 1 97 ? -8.015 -0.712 7.316 1.00 96.88 97 PHE A O 1
ATOM 738 N N . ASN A 1 98 ? -7.910 1.326 8.235 1.00 97.75 98 ASN A N 1
ATOM 739 C CA . ASN A 1 98 ? -7.440 2.023 7.046 1.00 97.75 98 ASN A CA 1
ATOM 740 C C . ASN A 1 98 ? -5.952 2.330 7.219 1.00 97.75 98 ASN A C 1
ATOM 742 O O . ASN A 1 98 ? -5.546 2.874 8.247 1.00 97.75 98 ASN A O 1
ATOM 746 N N . LEU A 1 99 ? -5.137 1.996 6.221 1.00 97.69 99 LEU A N 1
ATOM 747 C CA . LEU A 1 99 ? -3.785 2.529 6.094 1.00 97.69 99 LEU A CA 1
ATOM 748 C C . LEU A 1 99 ? -3.857 3.828 5.293 1.00 97.69 99 LEU A C 1
ATOM 750 O O . LEU A 1 99 ? -4.098 3.806 4.086 1.00 97.69 99 LEU A O 1
ATOM 754 N N . HIS A 1 100 ? -3.635 4.946 5.969 1.00 97.06 100 HIS A N 1
ATOM 755 C CA . HIS A 1 100 ? -3.486 6.258 5.355 1.00 97.06 100 HIS A CA 1
ATOM 756 C C . HIS A 1 100 ? -2.037 6.469 4.939 1.00 97.06 100 HIS A C 1
ATOM 758 O O . HIS A 1 100 ? -1.122 6.182 5.708 1.00 97.06 100 HIS A O 1
ATOM 764 N N . MET A 1 101 ? -1.832 6.988 3.735 1.00 95.94 101 MET A N 1
ATOM 765 C CA . MET A 1 101 ? -0.529 7.360 3.194 1.00 95.94 101 MET A CA 1
ATOM 766 C C . MET A 1 101 ? -0.623 8.766 2.613 1.00 95.94 101 MET A C 1
ATOM 768 O O . MET A 1 101 ? -1.588 9.070 1.911 1.00 95.94 101 MET A O 1
ATOM 772 N N . GLY A 1 102 ? 0.368 9.617 2.871 1.00 94.25 102 GLY A N 1
ATOM 773 C CA . GLY A 1 102 ? 0.328 11.001 2.406 1.00 94.25 102 GLY A CA 1
ATOM 774 C C . GLY A 1 102 ? 1.695 11.598 2.107 1.00 94.25 102 GLY A C 1
ATOM 775 O O . GLY A 1 102 ? 2.666 11.314 2.810 1.00 94.25 102 GLY A O 1
ATOM 776 N N . TRP A 1 103 ? 1.769 12.413 1.052 1.00 92.81 103 TRP A N 1
ATOM 777 C CA . TRP A 1 103 ? 2.943 13.214 0.694 1.00 92.81 103 TRP A CA 1
ATOM 778 C C . TRP A 1 103 ? 2.575 14.369 -0.235 1.00 92.81 103 TRP A C 1
ATOM 780 O O . TRP A 1 103 ? 1.817 14.199 -1.193 1.00 92.81 103 TRP A O 1
ATOM 790 N N . GLY A 1 104 ? 3.135 15.547 0.032 1.00 92.94 104 GLY A N 1
ATOM 791 C CA . GLY A 1 104 ? 2.650 16.787 -0.552 1.00 92.94 104 GLY A CA 1
ATOM 792 C C . GLY A 1 104 ? 1.174 16.970 -0.209 1.00 92.94 104 GLY A C 1
ATOM 793 O O . GLY A 1 104 ? 0.750 16.703 0.913 1.00 92.94 104 GLY A O 1
ATOM 794 N N . ASN A 1 105 ? 0.379 17.351 -1.199 1.00 94.44 105 ASN A N 1
ATOM 795 C CA . ASN A 1 105 ? -1.065 17.515 -1.062 1.00 94.44 105 ASN A CA 1
ATOM 796 C C . ASN A 1 105 ? -1.852 16.221 -1.324 1.00 94.44 105 ASN A C 1
ATOM 798 O O . ASN A 1 105 ? -3.076 16.255 -1.314 1.00 94.44 105 ASN A O 1
ATOM 802 N N . TYR A 1 106 ? -1.183 15.091 -1.571 1.00 93.69 106 TYR A N 1
ATOM 803 C CA . TYR A 1 106 ? -1.841 13.839 -1.940 1.00 93.69 106 TYR A CA 1
ATOM 804 C C . TYR A 1 106 ? -2.040 12.929 -0.731 1.00 93.69 106 TYR A C 1
ATOM 806 O O . TYR A 1 106 ? -1.107 12.698 0.042 1.00 93.69 106 TYR A O 1
ATOM 814 N N . LEU A 1 107 ? -3.240 12.365 -0.619 1.00 95.50 107 LEU A N 1
ATOM 815 C CA . LEU A 1 107 ? -3.654 11.423 0.416 1.00 95.50 107 LEU A CA 1
ATOM 816 C C . LEU A 1 107 ? -4.256 10.169 -0.218 1.00 95.50 107 LEU A C 1
ATOM 818 O O . LEU A 1 107 ? -5.005 10.240 -1.188 1.00 95.50 107 LEU A O 1
ATOM 822 N N . VAL A 1 108 ? -3.958 9.010 0.354 1.00 96.62 108 VAL A N 1
ATOM 823 C CA . VAL A 1 108 ? -4.489 7.714 -0.074 1.00 96.62 108 VAL A CA 1
ATOM 824 C C . VAL A 1 108 ? -4.898 6.921 1.159 1.00 96.62 108 VAL A C 1
ATOM 826 O O . VAL A 1 108 ? -4.141 6.863 2.123 1.00 96.62 108 VAL A O 1
ATOM 829 N N . ALA A 1 109 ? -6.062 6.272 1.112 1.00 97.69 109 ALA A N 1
ATOM 830 C CA . ALA A 1 109 ? -6.524 5.361 2.155 1.00 97.69 109 ALA A CA 1
ATOM 831 C C . ALA A 1 109 ? -6.699 3.950 1.581 1.00 97.69 109 ALA A C 1
ATOM 833 O O . ALA A 1 109 ? -7.431 3.751 0.611 1.00 97.69 109 ALA A O 1
ATOM 834 N N . VAL A 1 110 ? -6.032 2.967 2.186 1.00 98.06 110 VAL A N 1
ATOM 835 C CA . VAL A 1 110 ? -6.116 1.553 1.801 1.00 98.06 110 VAL A CA 1
ATOM 836 C C . VAL A 1 110 ? -6.882 0.792 2.880 1.00 98.06 110 VAL A C 1
ATOM 838 O O . VAL A 1 110 ? -6.368 0.649 3.993 1.00 98.06 110 VAL A O 1
ATOM 841 N N . PRO A 1 111 ? -8.096 0.299 2.590 1.00 97.81 111 PRO A N 1
ATOM 842 C CA . PRO A 1 111 ? -8.891 -0.415 3.575 1.00 97.81 111 PRO A CA 1
ATOM 843 C C . PRO A 1 111 ? -8.408 -1.859 3.734 1.00 97.81 111 PRO A C 1
ATOM 845 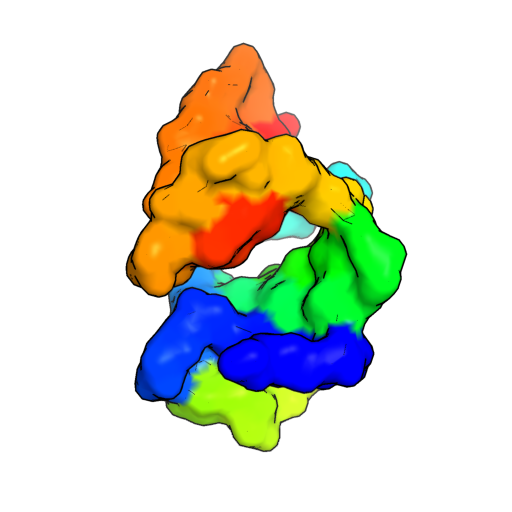O O . PRO A 1 111 ? -8.276 -2.604 2.759 1.00 97.81 111 PRO A O 1
ATOM 848 N N . PHE A 1 112 ? -8.221 -2.266 4.986 1.00 97.94 112 PHE A N 1
ATOM 849 C CA . PHE A 1 112 ? -8.046 -3.649 5.401 1.00 97.94 112 PHE A CA 1
ATOM 850 C C . PHE A 1 112 ? -9.209 -4.049 6.304 1.00 97.94 112 PHE A C 1
ATOM 852 O O . PHE A 1 112 ? -9.581 -3.322 7.227 1.00 97.94 112 PHE A O 1
ATOM 859 N N . SER A 1 113 ? -9.770 -5.228 6.060 1.00 97.62 113 SER A N 1
ATOM 860 C CA . SER A 1 113 ? -10.872 -5.780 6.855 1.00 97.62 113 SER A CA 1
ATOM 861 C C . SER A 1 113 ? -10.534 -7.161 7.401 1.00 97.62 113 SER A C 1
ATOM 863 O O . SER A 1 113 ? -9.629 -7.807 6.890 1.00 97.62 113 SER A O 1
ATOM 865 N N . LYS A 1 114 ? -11.196 -7.594 8.470 1.00 92.88 114 LYS A N 1
ATOM 866 C CA . LYS A 1 114 ? -11.111 -8.972 8.968 1.00 92.88 114 LYS A CA 1
ATOM 867 C C . LYS A 1 114 ? -11.948 -9.912 8.110 1.00 92.88 114 LYS A C 1
ATOM 869 O O . LYS A 1 114 ? -13.028 -9.469 7.650 1.00 92.88 114 LYS A O 1
#

Sequence (114 aa):
LVPEGKVWRMGANEATELTLYTPMKIGDTSLNAGSYTMYAIPSEGLMTVIVNKATHVWGAYNYNADLDVARVTVPVMESSESIEAFSMAFEATSNGFNLHMGWGNYLVAVPFSK

Secondary structure (DSSP, 8-state):
-PPTTS-B-SSSSBPPEEEESS-EEETTEEEPSEEEEEEEEEETTEEEEEEES--S-BTTTT--GGGEEEEEEEEEEEEEEEEEEEEEEEEEETTEEEEEEEEEEEEEEEEEE-